Protein AF-T1BA72-F1 (afdb_monomer_lite)

pLDDT: mean 93.65, std 6.07, range [59.44, 97.5]

Organism: NCBI:txid410659

Foldseek 3Di:
DDDDDDDCCVVPVDDLVRVCVVCVVDDSVVVVVVSVVVRQVVVCVVVVHPDDDDDDDPVNVVVVVVVCVVVVVVVVVVVDD

Radius of gyration: 15.72 Å; chains: 1; bounding box: 35×29×37 Å

InterPro domains:
  IPR014729 Rossmann-like alpha/beta/alpha sandwich fold [G3DSA:3.40.50.620] (1-81)

Structure (mmCIF, N/CA/C/O backbone):
data_AF-T1BA72-F1
#
_entry.id   AF-T1BA72-F1
#
loop_
_atom_site.group_PDB
_atom_site.id
_atom_site.type_symbol
_atom_site.label_atom_id
_atom_site.label_alt_id
_atom_site.label_comp_id
_atom_site.label_asym_id
_atom_site.label_entity_id
_atom_site.label_seq_id
_atom_site.pdbx_PDB_ins_code
_atom_site.Cartn_x
_atom_site.Cartn_y
_atom_site.Cartn_z
_atom_site.occupancy
_atom_site.B_iso_or_equiv
_atom_site.auth_seq_id
_atom_site.auth_comp_id
_atom_site.auth_asym_id
_atom_site.auth_atom_id
_atom_site.pdbx_PDB_model_num
ATOM 1 N N . MET A 1 1 ? -15.070 17.297 8.593 1.00 62.38 1 MET A N 1
ATOM 2 C CA . MET A 1 1 ? -14.261 16.247 7.942 1.00 62.38 1 MET A CA 1
ATOM 3 C C . MET A 1 1 ? -13.723 15.362 9.050 1.00 62.38 1 MET A C 1
ATOM 5 O O . MET A 1 1 ? -13.024 15.878 9.912 1.00 62.38 1 MET A O 1
ATOM 9 N N . GLU A 1 2 ? -14.145 14.103 9.106 1.00 88.81 2 GLU A N 1
ATOM 10 C CA . GLU A 1 2 ? -13.760 13.175 10.175 1.00 88.81 2 GLU A CA 1
ATOM 11 C C . GLU A 1 2 ? -12.482 12.431 9.775 1.00 88.81 2 GLU A C 1
ATOM 13 O O . GLU A 1 2 ? -12.398 11.881 8.678 1.00 88.81 2 GLU A O 1
ATOM 18 N N . LEU A 1 3 ? -11.470 12.445 10.645 1.00 93.94 3 LEU A N 1
ATOM 19 C CA . LEU A 1 3 ? -10.238 11.688 10.447 1.00 93.94 3 LEU A CA 1
ATOM 20 C C . LEU A 1 3 ? -10.348 10.355 11.187 1.00 93.94 3 LEU A C 1
ATOM 22 O O . LEU A 1 3 ? -10.384 10.329 12.415 1.00 93.94 3 LEU A O 1
ATOM 26 N N . ARG A 1 4 ? -10.321 9.249 10.440 1.00 93.31 4 ARG A N 1
ATOM 27 C CA . ARG A 1 4 ? -10.250 7.894 10.996 1.00 93.31 4 ARG A CA 1
ATOM 28 C C . ARG A 1 4 ? -8.835 7.339 10.863 1.00 93.31 4 ARG A C 1
ATOM 30 O O . ARG A 1 4 ? -8.276 7.315 9.769 1.00 93.31 4 ARG A O 1
ATOM 37 N N . ILE A 1 5 ? -8.274 6.858 11.970 1.00 95.88 5 ILE A N 1
ATOM 38 C CA . ILE A 1 5 ? -6.943 6.236 12.016 1.00 95.88 5 ILE A CA 1
ATOM 39 C C . ILE A 1 5 ? -7.109 4.717 12.104 1.00 95.88 5 ILE A C 1
ATOM 41 O O . ILE A 1 5 ? -7.905 4.219 12.895 1.00 95.88 5 ILE A O 1
ATOM 45 N N . VAL A 1 6 ? -6.358 3.977 11.283 1.00 95.88 6 VAL A N 1
ATOM 46 C CA . VAL A 1 6 ? -6.376 2.508 11.248 1.00 95.88 6 VAL A CA 1
ATOM 47 C C . VAL A 1 6 ? -4.972 1.983 11.518 1.00 95.88 6 VAL A C 1
ATOM 49 O O . VAL A 1 6 ? -4.064 2.162 10.704 1.00 95.88 6 VAL A O 1
ATOM 52 N N . THR A 1 7 ? -4.790 1.311 12.653 1.00 96.31 7 THR A N 1
ATOM 53 C CA . THR A 1 7 ? -3.479 0.820 13.091 1.00 96.31 7 THR A CA 1
ATOM 54 C C . THR A 1 7 ? -3.225 -0.602 12.592 1.00 96.31 7 THR A C 1
ATOM 56 O O . THR A 1 7 ? -3.965 -1.534 12.905 1.00 96.31 7 THR A O 1
ATOM 59 N N . ALA A 1 8 ? -2.129 -0.808 11.856 1.00 93.75 8 ALA A N 1
ATOM 60 C CA . ALA A 1 8 ? -1.767 -2.128 11.327 1.00 93.75 8 ALA A CA 1
ATOM 61 C C . ALA A 1 8 ? -1.561 -3.185 12.429 1.00 93.75 8 ALA A C 1
ATOM 63 O O . ALA A 1 8 ? -2.016 -4.314 12.273 1.00 93.75 8 ALA A O 1
ATOM 64 N N . ALA A 1 9 ? -0.944 -2.818 13.558 1.00 95.31 9 ALA A N 1
ATOM 65 C CA . ALA A 1 9 ? -0.717 -3.736 14.677 1.00 95.31 9 ALA A CA 1
ATOM 66 C C . ALA A 1 9 ? -2.024 -4.308 15.247 1.00 95.31 9 ALA A C 1
ATOM 68 O O . ALA A 1 9 ? -2.087 -5.496 15.545 1.00 95.31 9 ALA A O 1
ATOM 69 N N . GLU A 1 10 ? -3.064 -3.482 15.344 1.00 96.50 10 GLU A N 1
ATOM 70 C CA . GLU A 1 10 ? -4.378 -3.876 15.864 1.00 96.50 10 GLU A CA 1
ATOM 71 C C . GLU A 1 10 ? -5.146 -4.726 14.849 1.00 96.50 10 GLU A C 1
ATOM 73 O O . GLU A 1 10 ? -5.765 -5.724 15.202 1.00 96.50 10 GLU A O 1
ATOM 78 N N . ARG A 1 11 ? -5.080 -4.356 13.564 1.00 95.75 11 ARG A N 1
ATOM 79 C CA . ARG A 1 11 ? -5.866 -4.997 12.499 1.00 95.75 11 ARG A CA 1
ATOM 80 C C . ARG A 1 11 ? -5.228 -6.258 11.921 1.00 95.75 11 ARG A C 1
ATOM 82 O O . ARG A 1 11 ? -5.938 -7.106 11.389 1.00 95.75 11 ARG A O 1
ATOM 89 N N . LEU A 1 12 ? -3.902 -6.361 11.969 1.00 94.50 12 LEU A N 1
ATOM 90 C CA . LEU A 1 12 ? -3.120 -7.436 11.346 1.00 94.50 12 LEU A CA 1
ATOM 91 C C . LEU A 1 12 ? -2.298 -8.240 12.363 1.00 94.50 12 LEU A C 1
ATOM 93 O O . LEU A 1 12 ? -1.633 -9.196 11.972 1.00 94.50 12 LEU A O 1
ATOM 97 N N . GLY A 1 13 ? -2.283 -7.844 13.641 1.00 95.81 13 GLY A N 1
ATOM 98 C CA . GLY A 1 13 ? -1.468 -8.481 14.684 1.00 95.81 13 GLY A CA 1
ATOM 99 C C . GLY A 1 13 ? 0.041 -8.242 14.541 1.00 95.81 13 GLY A C 1
ATOM 100 O O . GLY A 1 13 ? 0.836 -8.808 15.289 1.00 95.81 13 GLY A O 1
ATOM 101 N N . T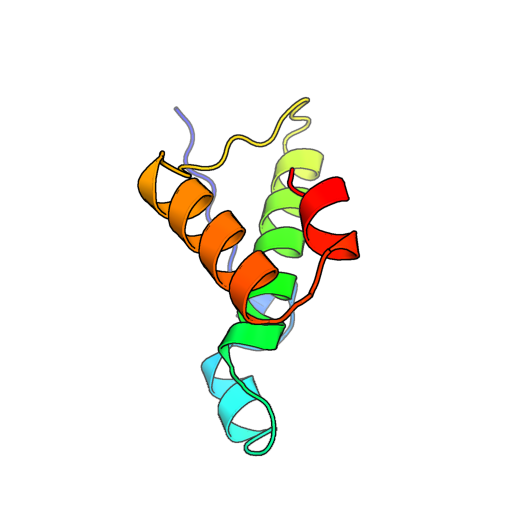HR A 1 14 ? 0.472 -7.420 13.580 1.00 95.06 14 THR A N 1
ATOM 102 C CA . THR A 1 14 ? 1.889 -7.163 13.299 1.00 95.06 14 THR A CA 1
ATOM 103 C C . THR A 1 14 ? 2.118 -5.766 12.722 1.00 95.06 14 THR A C 1
ATOM 105 O O . THR A 1 14 ? 1.182 -5.070 12.334 1.00 95.06 14 THR A O 1
ATOM 108 N N . THR A 1 15 ? 3.381 -5.350 12.659 1.00 95.31 15 THR A N 1
ATOM 109 C CA . THR A 1 15 ? 3.815 -4.121 11.982 1.00 95.31 15 THR A CA 1
ATOM 110 C C . THR A 1 15 ? 4.705 -4.465 10.796 1.00 95.31 15 THR A C 1
ATOM 112 O O . THR A 1 15 ? 5.269 -5.559 10.727 1.00 95.31 15 THR A O 1
ATOM 115 N N . THR A 1 16 ? 4.875 -3.519 9.870 1.00 95.06 16 THR A N 1
ATOM 116 C CA . THR A 1 16 ? 5.798 -3.677 8.736 1.00 95.06 16 THR A CA 1
ATOM 117 C C . THR A 1 16 ? 7.214 -4.009 9.206 1.00 95.06 16 THR A C 1
ATOM 119 O O . THR A 1 16 ? 7.834 -4.907 8.640 1.00 95.06 16 THR A O 1
ATOM 122 N N . ASP A 1 17 ? 7.683 -3.365 10.281 1.00 95.38 17 ASP A N 1
ATOM 123 C CA . ASP A 1 17 ? 9.021 -3.587 10.843 1.00 95.38 17 ASP A CA 1
ATOM 124 C C . ASP A 1 17 ? 9.167 -4.965 11.488 1.00 95.38 17 ASP A C 1
ATOM 126 O O . ASP A 1 17 ? 10.179 -5.641 11.299 1.00 95.38 17 ASP A O 1
ATOM 130 N N . ARG A 1 18 ? 8.152 -5.411 12.243 1.00 95.62 18 ARG A N 1
ATOM 131 C CA . ARG A 1 18 ? 8.152 -6.756 12.838 1.00 95.62 18 ARG A CA 1
ATOM 132 C C . ARG A 1 18 ? 8.171 -7.823 11.751 1.00 95.62 18 ARG A C 1
ATOM 134 O O . ARG A 1 18 ? 8.939 -8.775 11.849 1.00 95.62 18 ARG A O 1
ATOM 141 N N . ALA A 1 19 ? 7.379 -7.639 10.699 1.00 95.06 19 ALA A N 1
ATOM 142 C CA . ALA A 1 19 ? 7.358 -8.556 9.570 1.00 95.06 19 ALA A CA 1
ATOM 143 C C . ALA A 1 19 ? 8.661 -8.540 8.764 1.00 95.06 19 ALA A C 1
ATOM 145 O O . ALA A 1 19 ? 9.129 -9.609 8.391 1.00 95.06 19 ALA A O 1
ATOM 146 N N . ALA A 1 20 ? 9.288 -7.375 8.576 1.00 96.12 20 ALA A N 1
ATOM 147 C CA . ALA A 1 20 ? 10.573 -7.265 7.882 1.00 96.12 20 ALA A CA 1
ATOM 148 C C . ALA A 1 20 ? 11.674 -8.036 8.621 1.00 96.12 20 ALA A C 1
ATOM 150 O O . ALA A 1 20 ? 12.470 -8.736 8.006 1.00 96.12 20 ALA A O 1
ATOM 151 N N . ARG A 1 21 ? 11.686 -7.959 9.959 1.00 96.44 21 ARG A N 1
ATOM 152 C CA . ARG A 1 21 ? 12.624 -8.721 10.799 1.00 96.44 21 ARG A CA 1
ATOM 153 C C . ARG A 1 21 ? 12.346 -10.224 10.779 1.00 96.44 21 ARG A C 1
ATOM 155 O O . ARG A 1 21 ? 13.285 -11.007 10.812 1.00 96.44 21 ARG A O 1
ATOM 162 N N . ALA A 1 22 ? 11.074 -10.621 10.743 1.00 95.38 22 ALA A N 1
ATOM 163 C CA . ALA A 1 22 ? 10.673 -12.028 10.720 1.00 95.38 22 ALA A CA 1
ATOM 164 C C . ALA A 1 22 ? 10.862 -12.696 9.345 1.00 95.38 22 ALA A C 1
ATOM 166 O O . ALA A 1 22 ? 10.970 -13.917 9.270 1.00 95.38 22 ALA A O 1
ATOM 167 N N . ARG A 1 23 ? 10.865 -11.909 8.264 1.00 93.50 23 ARG A N 1
ATOM 168 C CA . ARG A 1 23 ? 10.965 -12.351 6.865 1.00 93.50 23 ARG A CA 1
ATOM 169 C C . ARG A 1 23 ? 12.054 -11.544 6.141 1.00 93.50 23 ARG A C 1
ATOM 171 O O . ARG A 1 23 ? 11.722 -10.723 5.284 1.00 93.50 23 ARG A O 1
ATOM 178 N N . PRO A 1 24 ? 13.339 -11.732 6.495 1.00 92.69 24 PRO A N 1
ATOM 179 C CA . PRO A 1 24 ? 14.439 -10.944 5.931 1.00 92.69 24 PRO A CA 1
ATOM 180 C C . PRO A 1 24 ? 14.661 -11.199 4.431 1.00 92.69 24 PRO A C 1
ATOM 182 O O . PRO A 1 24 ? 15.273 -10.385 3.748 1.00 92.69 24 PRO A O 1
ATOM 185 N N . ASP A 1 25 ? 14.156 -12.319 3.917 1.00 95.38 25 ASP A N 1
ATOM 186 C CA . ASP A 1 25 ? 14.157 -12.717 2.509 1.00 95.38 25 ASP A CA 1
ATOM 187 C C . ASP A 1 25 ? 13.077 -12.003 1.674 1.00 95.38 25 ASP A C 1
ATOM 189 O O . ASP A 1 25 ? 13.157 -11.963 0.445 1.00 95.38 25 ASP A O 1
ATOM 193 N N . ALA A 1 26 ? 12.059 -11.427 2.320 1.00 93.75 26 ALA A N 1
ATOM 194 C CA . ALA A 1 26 ? 10.962 -10.747 1.648 1.00 93.75 26 ALA A CA 1
ATOM 195 C C . ALA A 1 26 ? 11.209 -9.237 1.546 1.00 93.75 26 ALA A C 1
ATOM 197 O O . ALA A 1 26 ? 11.626 -8.586 2.499 1.00 93.75 26 ALA A O 1
ATOM 198 N N . ILE A 1 27 ? 10.848 -8.645 0.405 1.00 95.31 27 ILE A N 1
ATOM 199 C CA . ILE A 1 27 ? 10.915 -7.191 0.212 1.00 95.31 27 ILE A CA 1
ATOM 200 C C . ILE A 1 27 ? 9.776 -6.519 1.002 1.00 95.31 27 ILE A C 1
ATOM 202 O O . ILE A 1 27 ? 8.605 -6.766 0.683 1.00 95.31 27 ILE A O 1
ATOM 206 N N . PRO A 1 28 ? 10.065 -5.618 1.965 1.00 95.69 28 PRO A N 1
ATOM 207 C CA . PRO A 1 28 ? 9.038 -5.021 2.819 1.00 95.69 28 PRO A CA 1
ATOM 208 C C . PRO A 1 28 ? 7.905 -4.311 2.079 1.00 95.69 28 PRO A C 1
ATOM 210 O O . PRO A 1 28 ? 6.725 -4.440 2.419 1.00 95.69 28 PRO A O 1
ATOM 213 N N . CYS A 1 29 ? 8.253 -3.600 1.010 1.00 95.19 29 CYS A N 1
ATOM 214 C CA . CYS A 1 29 ? 7.292 -2.878 0.184 1.00 95.19 29 CYS A CA 1
ATOM 215 C C . CYS A 1 29 ? 6.264 -3.807 -0.483 1.00 95.19 29 CYS A C 1
ATOM 217 O O . CYS A 1 29 ? 5.113 -3.402 -0.660 1.00 95.19 29 CYS A O 1
ATOM 219 N N . SER A 1 30 ? 6.635 -5.056 -0.792 1.00 92.62 30 SER A N 1
ATOM 220 C CA . SER A 1 30 ? 5.760 -6.001 -1.494 1.00 92.62 30 SER A CA 1
ATOM 221 C C . SER A 1 30 ? 4.549 -6.412 -0.655 1.00 92.62 30 SER A C 1
ATOM 223 O O . SER A 1 30 ? 3.449 -6.514 -1.194 1.00 92.62 30 SER A O 1
ATOM 225 N N . TYR A 1 31 ? 4.703 -6.592 0.662 1.00 93.56 31 TYR A N 1
ATOM 226 C CA . TYR A 1 31 ? 3.565 -6.885 1.544 1.00 93.56 31 TYR A CA 1
ATOM 227 C C . TYR A 1 31 ? 2.945 -5.622 2.154 1.00 93.56 31 TYR A C 1
ATOM 229 O O . TYR A 1 31 ? 1.726 -5.575 2.315 1.00 93.56 31 TYR A O 1
ATOM 237 N N . CYS A 1 32 ? 3.728 -4.565 2.408 1.00 95.75 32 CYS A N 1
ATOM 238 C CA . CYS A 1 32 ? 3.200 -3.285 2.894 1.00 95.75 32 CYS A CA 1
ATOM 239 C C . CYS A 1 32 ? 2.123 -2.721 1.948 1.00 95.75 32 CYS A C 1
ATOM 241 O O . CYS A 1 32 ? 1.043 -2.329 2.394 1.00 95.75 32 CYS A O 1
ATOM 243 N N . GLY A 1 33 ? 2.360 -2.754 0.630 1.00 94.06 33 GLY A N 1
ATOM 244 C CA . GLY A 1 33 ? 1.380 -2.298 -0.362 1.00 94.06 33 GLY A CA 1
ATOM 245 C C . GLY A 1 33 ? 0.094 -3.137 -0.397 1.00 94.06 33 GLY A C 1
ATOM 246 O O . GLY A 1 33 ? -0.993 -2.608 -0.628 1.00 94.06 33 GLY A O 1
ATOM 247 N N . VAL A 1 34 ? 0.179 -4.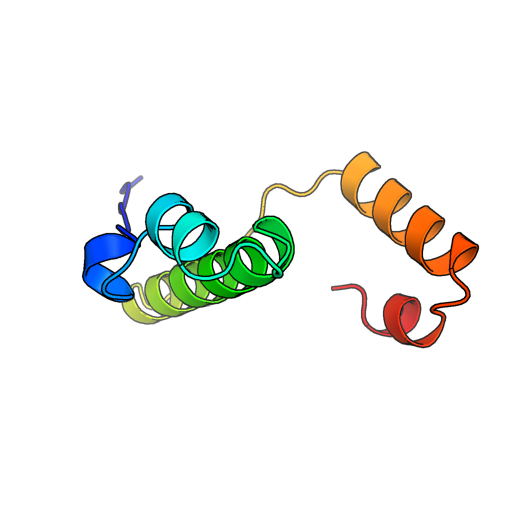448 -0.145 1.00 94.88 34 VAL A N 1
ATOM 248 C CA . VAL A 1 34 ? -1.003 -5.324 -0.021 1.00 94.88 34 VAL A CA 1
ATOM 249 C C . VAL A 1 34 ? -1.798 -4.974 1.237 1.00 94.88 34 VAL A C 1
ATOM 251 O O . VAL A 1 34 ? -3.017 -4.819 1.177 1.00 94.88 34 VAL A O 1
ATOM 254 N N . TRP A 1 35 ? -1.114 -4.784 2.363 1.00 96.81 35 TRP A N 1
ATOM 255 C CA . TRP A 1 35 ? -1.746 -4.448 3.636 1.00 96.81 35 TRP A CA 1
ATOM 256 C C . TRP A 1 35 ? -2.426 -3.087 3.612 1.00 96.81 35 TRP A C 1
ATOM 258 O O . TRP A 1 35 ? -3.575 -2.991 4.029 1.00 96.81 35 TRP A O 1
ATOM 268 N N . ARG A 1 36 ? -1.774 -2.051 3.067 1.00 96.56 36 ARG A N 1
ATOM 269 C CA . ARG A 1 36 ? -2.373 -0.712 2.946 1.00 96.56 36 ARG A CA 1
ATOM 270 C C . ARG A 1 36 ? -3.665 -0.746 2.136 1.00 96.56 36 ARG A C 1
ATOM 272 O O . ARG A 1 36 ? -4.665 -0.204 2.590 1.00 96.56 36 ARG A O 1
ATOM 279 N N . ARG A 1 37 ? -3.669 -1.425 0.982 1.00 95.94 37 ARG A N 1
ATOM 280 C CA . ARG A 1 37 ? -4.876 -1.574 0.151 1.00 95.94 37 ARG A C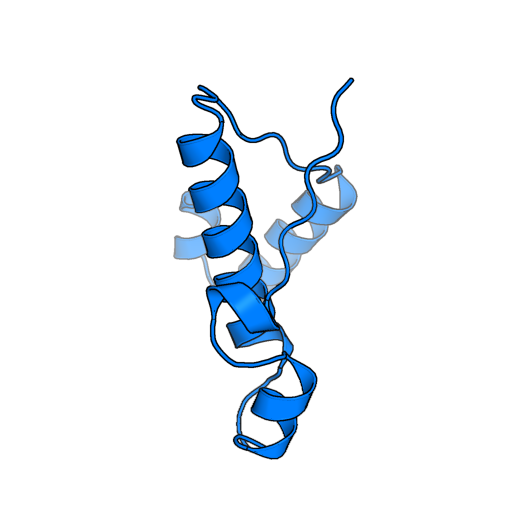A 1
ATOM 281 C C . ARG A 1 37 ? -5.994 -2.290 0.900 1.00 95.94 37 ARG A C 1
ATOM 283 O O . ARG A 1 37 ? -7.116 -1.801 0.890 1.00 95.94 37 ARG A O 1
ATOM 290 N N . ARG A 1 38 ? -5.684 -3.393 1.592 1.00 96.75 38 ARG A N 1
ATOM 291 C CA . ARG A 1 38 ? -6.667 -4.114 2.412 1.00 96.75 38 ARG A CA 1
ATOM 292 C C . ARG A 1 38 ? -7.242 -3.227 3.516 1.00 96.75 38 ARG A C 1
ATOM 294 O O . ARG A 1 38 ? -8.453 -3.095 3.600 1.00 96.75 38 ARG A O 1
ATOM 301 N N . LEU A 1 39 ? -6.387 -2.598 4.322 1.00 97.50 39 LEU A N 1
ATOM 302 C CA . LEU A 1 39 ? -6.812 -1.779 5.459 1.00 97.50 39 LEU A CA 1
ATOM 303 C C . LEU A 1 39 ? -7.647 -0.570 5.024 1.00 97.50 39 LEU A C 1
ATOM 305 O O . LEU A 1 39 ? -8.661 -0.287 5.652 1.00 97.50 39 LEU A O 1
ATOM 309 N N . LEU A 1 40 ? -7.254 0.115 3.945 1.00 96.94 40 LEU A N 1
ATOM 310 C CA . LEU A 1 40 ? -8.019 1.240 3.400 1.00 96.94 40 LEU A CA 1
ATOM 311 C C . LEU A 1 40 ? -9.377 0.791 2.855 1.00 96.94 40 LEU A C 1
ATOM 313 O O . LEU A 1 40 ? -10.385 1.440 3.109 1.00 96.94 40 LEU A O 1
ATOM 317 N N . ASN A 1 41 ? -9.415 -0.330 2.137 1.00 97.06 41 ASN A N 1
ATOM 318 C CA . ASN A 1 41 ? -10.646 -0.877 1.580 1.00 97.06 41 ASN A CA 1
ATOM 319 C C . ASN A 1 41 ? -11.607 -1.387 2.671 1.00 97.06 41 ASN A C 1
ATOM 321 O O . ASN A 1 41 ? -12.807 -1.143 2.591 1.00 97.06 41 ASN A O 1
ATOM 325 N N . ASP A 1 42 ? -11.092 -2.052 3.708 1.00 96.94 42 ASP A N 1
ATOM 326 C CA . ASP A 1 42 ? -11.896 -2.489 4.854 1.00 96.94 42 ASP A CA 1
ATOM 327 C C . ASP A 1 42 ? -12.460 -1.271 5.607 1.00 96.94 42 ASP A C 1
ATOM 329 O O . ASP A 1 42 ? -13.652 -1.226 5.900 1.00 96.94 42 ASP A O 1
ATOM 333 N N . ALA A 1 43 ? -11.642 -0.238 5.832 1.00 96.19 43 ALA A N 1
ATOM 334 C CA . ALA A 1 43 ? -12.081 0.999 6.475 1.00 96.19 43 ALA A CA 1
ATOM 335 C C . ALA A 1 43 ? -13.128 1.769 5.653 1.00 96.19 43 ALA A C 1
ATOM 337 O O . ALA A 1 43 ? -14.077 2.299 6.228 1.00 96.19 43 ALA A O 1
ATOM 338 N N . ALA A 1 44 ? -12.986 1.810 4.324 1.00 96.25 44 ALA A N 1
ATOM 339 C CA . ALA A 1 44 ? -13.966 2.427 3.430 1.00 96.25 44 ALA A CA 1
ATOM 340 C C . ALA A 1 44 ? -15.323 1.706 3.503 1.00 96.25 44 ALA A C 1
ATOM 342 O O . ALA A 1 44 ? -16.359 2.355 3.632 1.00 96.25 44 ALA A O 1
ATOM 343 N N . ARG A 1 45 ? -15.318 0.366 3.517 1.00 96.44 45 ARG A N 1
ATOM 344 C CA . ARG A 1 45 ? -16.537 -0.444 3.683 1.00 96.44 45 ARG A CA 1
ATOM 345 C C . ARG A 1 45 ? -17.180 -0.258 5.053 1.00 96.44 45 ARG A C 1
ATOM 347 O O . ARG A 1 45 ? -18.391 -0.096 5.133 1.00 96.44 45 ARG A O 1
ATOM 354 N N . GLU A 1 46 ? -16.383 -0.244 6.120 1.00 96.12 46 GLU A N 1
ATOM 355 C CA . GLU A 1 46 ? -16.853 0.030 7.488 1.00 96.12 46 GLU A CA 1
ATOM 356 C C . GLU A 1 46 ? -17.468 1.429 7.626 1.00 96.12 46 GLU A C 1
ATOM 358 O O . GLU A 1 46 ? -18.316 1.640 8.487 1.00 96.12 46 GLU A O 1
ATOM 363 N N . ALA A 1 47 ? -17.028 2.387 6.809 1.00 95.38 47 ALA A N 1
ATOM 364 C CA . ALA A 1 47 ? -17.585 3.735 6.751 1.00 95.38 47 ALA A CA 1
ATOM 365 C C . ALA A 1 47 ? -18.803 3.853 5.814 1.00 95.38 47 ALA A C 1
ATOM 367 O O . ALA A 1 47 ? -19.373 4.935 5.713 1.00 95.38 47 ALA A O 1
ATOM 368 N N . GLY A 1 48 ? -19.193 2.777 5.119 1.00 96.62 48 GLY A N 1
ATOM 369 C CA . GLY A 1 48 ? -20.275 2.807 4.133 1.00 96.62 48 GLY A CA 1
ATOM 370 C C . GLY A 1 48 ? -19.969 3.679 2.911 1.00 96.62 48 GLY A C 1
ATOM 371 O O . GLY A 1 48 ? -20.892 4.224 2.318 1.00 96.62 48 GLY A O 1
ATOM 372 N N . ALA A 1 49 ? -18.692 3.857 2.559 1.00 96.38 49 ALA A N 1
ATOM 373 C CA . ALA A 1 49 ? -18.292 4.691 1.431 1.00 96.38 49 ALA A CA 1
ATOM 374 C C . ALA A 1 49 ? -18.487 3.968 0.087 1.00 96.38 49 ALA A C 1
ATOM 376 O O . ALA A 1 49 ? -18.074 2.817 -0.070 1.00 96.38 49 ALA A O 1
ATOM 377 N N . ASP A 1 50 ? -19.026 4.680 -0.905 1.00 97.44 50 ASP A N 1
ATOM 378 C CA . ASP A 1 50 ? -19.199 4.168 -2.274 1.00 97.44 50 ASP A CA 1
ATOM 379 C C . ASP A 1 50 ? -17.883 4.123 -3.065 1.00 97.44 50 ASP A C 1
ATOM 381 O O . ASP A 1 50 ? -17.717 3.316 -3.979 1.00 97.44 50 ASP A O 1
ATOM 385 N N . ALA A 1 51 ? -16.937 5.003 -2.721 1.00 95.69 51 ALA A N 1
ATOM 386 C CA . ALA A 1 51 ? -15.671 5.155 -3.423 1.00 95.69 51 ALA A CA 1
ATOM 387 C C . ALA A 1 51 ? -14.507 5.437 -2.464 1.00 95.69 51 ALA A C 1
ATOM 389 O O . ALA A 1 51 ? -14.650 6.136 -1.459 1.00 95.69 51 ALA A O 1
ATOM 390 N N . LEU A 1 52 ? -13.324 4.927 -2.823 1.00 95.31 52 LEU A N 1
ATOM 391 C CA . LEU A 1 52 ? -12.049 5.232 -2.177 1.00 95.31 52 LEU A CA 1
ATOM 392 C C . LEU A 1 52 ? -11.184 6.036 -3.149 1.00 95.31 52 LEU A C 1
ATOM 394 O O . LEU A 1 52 ? -10.780 5.524 -4.190 1.00 95.31 52 LEU A O 1
ATOM 398 N N . VAL A 1 53 ? -10.879 7.281 -2.791 1.00 94.94 53 VAL A N 1
ATOM 399 C CA . VAL A 1 53 ? -10.034 8.169 -3.600 1.00 94.94 53 VAL A CA 1
ATOM 400 C C . VAL A 1 53 ? -8.598 8.119 -3.084 1.00 94.94 53 VAL A C 1
ATOM 402 O O . VAL A 1 53 ? -8.355 8.232 -1.882 1.00 94.94 53 VAL A O 1
ATOM 405 N N . LEU A 1 54 ? -7.642 7.943 -3.998 1.00 94.25 54 LEU A N 1
ATOM 406 C CA . LEU A 1 54 ? -6.209 7.917 -3.707 1.00 94.25 54 LEU A CA 1
ATOM 407 C C . LEU A 1 54 ? -5.525 9.141 -4.322 1.00 94.25 54 LEU A C 1
ATOM 409 O O . LEU A 1 54 ? -5.956 9.654 -5.349 1.00 94.25 54 LEU A O 1
ATOM 413 N N . GLY A 1 55 ? -4.447 9.601 -3.692 1.00 94.69 55 GLY A N 1
ATOM 414 C CA . GLY A 1 55 ? -3.714 10.802 -4.102 1.00 94.69 55 GLY A CA 1
ATOM 415 C C . GLY A 1 55 ? -2.656 10.565 -5.179 1.00 94.69 55 GLY A C 1
ATOM 416 O O . GLY A 1 55 ? -1.581 11.144 -5.067 1.00 94.69 55 GLY A O 1
ATOM 417 N N . PHE A 1 56 ? -2.910 9.693 -6.159 1.00 94.56 56 PHE A N 1
ATOM 418 C CA . PHE A 1 56 ? -1.978 9.492 -7.271 1.00 94.56 56 PHE A CA 1
ATOM 419 C C . PHE A 1 56 ? -1.970 10.710 -8.194 1.00 94.56 56 PHE A C 1
ATOM 421 O O . PHE A 1 56 ? -3.026 11.260 -8.512 1.00 94.56 56 PHE A O 1
ATOM 428 N N . ASN A 1 57 ? -0.785 11.117 -8.635 1.00 95.94 57 ASN A N 1
ATOM 429 C CA . ASN A 1 57 ? -0.609 12.200 -9.596 1.00 95.94 57 ASN A CA 1
ATOM 430 C C . ASN A 1 57 ? -0.185 11.673 -10.983 1.00 95.94 57 ASN A C 1
ATOM 432 O O . ASN A 1 57 ? -0.120 10.465 -11.228 1.00 95.94 57 ASN A O 1
ATOM 436 N N . LEU A 1 58 ? 0.071 12.598 -11.913 1.00 97.00 58 LEU A N 1
ATOM 437 C CA . LEU A 1 58 ? 0.476 12.259 -13.277 1.00 97.00 58 LEU A CA 1
ATOM 438 C C . LEU A 1 58 ? 1.811 11.502 -13.312 1.00 97.00 58 LEU A C 1
ATOM 440 O O . LEU A 1 58 ? 1.941 10.534 -14.058 1.00 97.00 58 LEU A O 1
ATOM 444 N N . ASP A 1 59 ? 2.780 11.919 -12.503 1.00 97.44 59 ASP A N 1
ATOM 445 C CA . ASP A 1 59 ? 4.103 11.307 -12.417 1.00 97.44 59 ASP A CA 1
ATOM 446 C C . ASP A 1 59 ? 4.034 9.863 -11.899 1.00 97.44 59 ASP A C 1
ATOM 448 O O . ASP A 1 59 ? 4.696 8.986 -12.454 1.00 97.44 59 ASP A O 1
ATOM 452 N N . ASP A 1 60 ? 3.183 9.580 -10.907 1.00 95.75 60 ASP A N 1
ATOM 453 C CA . ASP A 1 60 ? 2.956 8.223 -10.393 1.00 95.75 60 ASP A CA 1
ATOM 454 C C . ASP A 1 60 ? 2.456 7.284 -11.504 1.00 95.75 60 ASP A C 1
ATOM 456 O O . ASP A 1 60 ? 2.929 6.147 -11.659 1.00 95.75 60 ASP A O 1
ATOM 460 N N . LEU A 1 61 ? 1.505 7.774 -12.307 1.00 93.88 61 LEU A N 1
ATOM 461 C CA . LEU A 1 61 ? 0.941 7.023 -13.422 1.00 93.88 61 LEU A CA 1
ATOM 462 C C . LEU A 1 61 ? 1.970 6.844 -14.543 1.00 93.88 61 LEU A C 1
ATOM 464 O O . LEU A 1 61 ? 2.171 5.723 -15.015 1.00 93.88 61 LEU A O 1
ATOM 468 N N . ALA A 1 62 ? 2.660 7.919 -14.933 1.00 95.62 62 ALA A N 1
ATOM 469 C CA . ALA A 1 62 ? 3.692 7.893 -15.965 1.00 95.62 62 ALA A CA 1
ATOM 470 C C . ALA A 1 62 ? 4.825 6.927 -15.597 1.00 95.62 62 ALA A C 1
ATOM 472 O O . ALA A 1 62 ? 5.208 6.081 -16.407 1.00 95.62 62 ALA A O 1
ATOM 473 N N . GLN A 1 63 ? 5.305 6.979 -14.352 1.00 96.19 63 GLN A N 1
ATOM 474 C CA . GLN A 1 63 ? 6.307 6.052 -13.839 1.00 96.19 63 GLN A CA 1
ATOM 475 C C . GLN A 1 63 ? 5.815 4.603 -13.929 1.00 96.19 63 GLN A C 1
ATOM 477 O O . GLN A 1 63 ? 6.556 3.729 -14.380 1.00 96.19 63 GLN A O 1
ATOM 482 N N . THR A 1 64 ? 4.564 4.338 -13.547 1.00 94.25 64 THR A N 1
ATOM 483 C CA . THR A 1 64 ? 3.987 2.987 -13.602 1.00 94.25 64 THR A CA 1
ATOM 484 C C . THR A 1 64 ? 3.922 2.455 -15.036 1.00 94.25 64 THR A C 1
ATOM 486 O O . THR A 1 64 ? 4.324 1.314 -15.280 1.00 94.25 64 THR A O 1
ATOM 489 N N . VAL A 1 65 ? 3.482 3.277 -15.998 1.00 94.56 65 VAL A N 1
ATOM 490 C CA . VAL A 1 65 ? 3.467 2.911 -17.426 1.00 94.56 65 VAL A CA 1
ATOM 491 C C . VAL A 1 65 ? 4.879 2.580 -17.908 1.00 94.56 65 VAL A C 1
ATOM 493 O O . VAL A 1 65 ? 5.102 1.505 -18.468 1.00 94.56 65 VAL A O 1
ATOM 496 N N . LEU A 1 66 ? 5.841 3.473 -17.656 1.00 95.81 66 LEU A N 1
ATOM 497 C CA . LEU A 1 66 ? 7.226 3.310 -18.101 1.00 95.81 66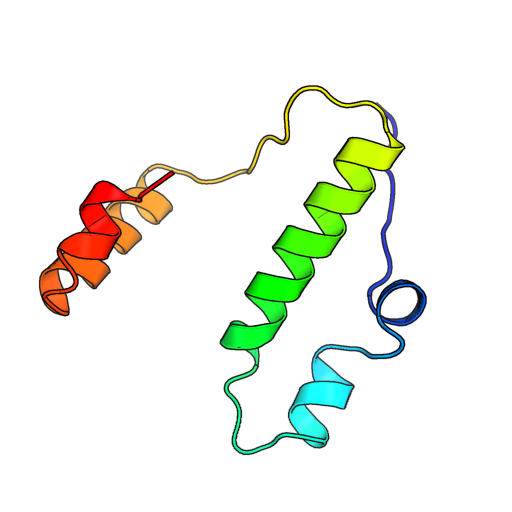 LEU A CA 1
ATOM 498 C C . LEU A 1 66 ? 7.871 2.053 -17.512 1.00 95.81 66 LEU A C 1
ATOM 500 O O . LEU A 1 66 ? 8.520 1.297 -18.232 1.00 95.81 66 LEU A O 1
ATOM 504 N N . MET A 1 67 ? 7.664 1.793 -16.219 1.00 95.00 67 MET A N 1
ATOM 505 C CA . MET A 1 67 ? 8.209 0.613 -15.550 1.00 95.00 67 MET A CA 1
ATOM 506 C C . MET A 1 67 ? 7.632 -0.691 -16.103 1.00 95.00 67 MET A C 1
ATOM 508 O O . MET A 1 67 ? 8.388 -1.635 -16.335 1.00 95.00 67 MET A O 1
ATOM 512 N N . ASN A 1 68 ? 6.314 -0.760 -16.310 1.00 94.81 68 ASN A N 1
ATOM 513 C CA . ASN A 1 68 ? 5.670 -1.958 -16.852 1.00 94.81 68 ASN A CA 1
ATOM 514 C C . ASN A 1 68 ? 6.121 -2.217 -18.296 1.00 94.81 68 ASN A C 1
ATOM 516 O O . ASN A 1 68 ? 6.428 -3.357 -18.644 1.00 94.81 68 ASN A O 1
ATOM 520 N N . LEU A 1 69 ? 6.240 -1.164 -19.113 1.00 94.56 69 LEU A N 1
ATOM 521 C CA . LEU A 1 69 ? 6.757 -1.268 -20.477 1.00 94.56 69 LEU A CA 1
ATOM 522 C C . LEU A 1 69 ? 8.211 -1.762 -20.495 1.00 94.56 69 LEU A C 1
ATOM 524 O O . LEU A 1 69 ? 8.523 -2.714 -21.205 1.00 94.56 69 LEU A O 1
ATOM 528 N N . ALA A 1 70 ? 9.085 -1.167 -19.678 1.00 95.81 70 ALA A N 1
ATOM 529 C CA . ALA A 1 70 ? 10.500 -1.539 -19.603 1.00 95.81 70 ALA A CA 1
ATOM 530 C C . ALA A 1 70 ? 10.720 -2.995 -19.155 1.00 95.81 70 ALA A C 1
ATOM 532 O O . ALA A 1 70 ? 11.715 -3.613 -19.526 1.00 95.81 70 ALA A O 1
ATOM 533 N N . ARG A 1 71 ? 9.793 -3.556 -18.371 1.00 94.81 71 ARG A N 1
ATOM 534 C CA . ARG A 1 71 ? 9.824 -4.959 -17.925 1.00 94.81 71 ARG A CA 1
ATOM 535 C C . ARG A 1 71 ? 9.122 -5.928 -18.880 1.00 94.81 71 ARG A C 1
ATOM 537 O O . ARG A 1 71 ? 9.127 -7.125 -18.615 1.00 94.81 71 ARG A O 1
ATOM 544 N N . GLY A 1 72 ? 8.506 -5.435 -19.957 1.00 94.06 72 GLY A N 1
ATOM 545 C CA . GLY A 1 72 ? 7.695 -6.253 -20.863 1.00 94.06 72 GLY A CA 1
ATOM 546 C C . GLY A 1 72 ? 6.404 -6.785 -20.225 1.00 94.06 72 GLY A C 1
ATOM 547 O O . GLY A 1 72 ? 5.830 -7.755 -20.711 1.00 94.06 72 GLY A O 1
ATOM 548 N N . GLU A 1 73 ? 5.928 -6.171 -19.138 1.00 93.38 73 GLU A N 1
ATOM 549 C CA . GLU A 1 73 ? 4.750 -6.605 -18.375 1.00 93.38 73 GLU A CA 1
ATOM 550 C C . GLU A 1 73 ? 3.450 -6.052 -18.996 1.00 93.38 73 GLU A C 1
ATOM 552 O O . GLU A 1 73 ? 2.695 -5.316 -18.358 1.00 93.38 73 GLU A O 1
ATOM 557 N N . VAL A 1 74 ? 3.177 -6.400 -20.258 1.00 87.50 74 VAL A N 1
ATOM 558 C CA . VAL A 1 74 ? 2.052 -5.842 -21.039 1.00 87.50 74 VAL A CA 1
ATOM 559 C C . VAL A 1 74 ? 0.691 -6.134 -20.395 1.00 87.50 74 VAL A C 1
ATOM 561 O O . VAL A 1 74 ? -0.176 -5.262 -20.360 1.00 87.50 74 VAL A O 1
ATOM 564 N N . ASP A 1 75 ? 0.523 -7.307 -19.781 1.00 91.19 75 ASP A N 1
ATOM 565 C CA . ASP A 1 75 ? -0.707 -7.666 -19.060 1.00 91.19 75 ASP A CA 1
ATOM 566 C C . ASP A 1 75 ? -1.030 -6.707 -17.908 1.00 91.19 75 ASP A C 1
ATOM 568 O O . ASP A 1 75 ? -2.197 -6.522 -17.554 1.00 91.19 75 ASP A O 1
ATOM 572 N N . ARG A 1 76 ? -0.005 -6.087 -17.306 1.00 88.00 76 ARG A N 1
ATOM 573 C CA . ARG A 1 76 ? -0.202 -5.105 -16.235 1.00 88.00 76 ARG A CA 1
ATOM 574 C C . ARG A 1 76 ? -0.680 -3.769 -16.770 1.00 88.00 76 ARG A C 1
ATOM 576 O O . ARG A 1 76 ? -1.460 -3.129 -16.076 1.00 88.00 76 ARG A O 1
ATOM 583 N N . LEU A 1 77 ? -0.290 -3.387 -17.989 1.00 87.31 77 LEU A N 1
ATOM 584 C CA . LEU A 1 77 ? -0.764 -2.159 -18.639 1.00 87.31 77 LEU A CA 1
ATOM 585 C C . LEU A 1 77 ? -2.285 -2.191 -18.843 1.00 87.31 77 LEU A C 1
ATOM 587 O O . LEU A 1 77 ? -2.965 -1.217 -18.542 1.00 87.31 77 LEU A O 1
ATOM 591 N N . GLY A 1 78 ? -2.836 -3.335 -19.261 1.00 85.62 78 GLY A N 1
ATOM 592 C CA . GLY A 1 78 ? -4.284 -3.507 -19.442 1.00 85.62 78 GLY A CA 1
ATOM 593 C C . GLY A 1 78 ? -5.098 -3.545 -18.142 1.00 85.62 78 GLY A C 1
ATOM 594 O O . GLY A 1 78 ? -6.324 -3.531 -18.188 1.00 85.62 78 GLY A O 1
ATOM 595 N N . ARG A 1 79 ? -4.434 -3.618 -16.982 1.00 84.56 79 ARG A N 1
ATOM 596 C CA . ARG A 1 79 ? -5.057 -3.674 -15.649 1.00 84.56 79 ARG A CA 1
ATOM 597 C C . ARG A 1 79 ? -4.644 -2.498 -14.766 1.00 84.56 79 ARG A C 1
ATOM 599 O O . ARG A 1 79 ? -4.796 -2.575 -13.546 1.00 84.56 79 ARG A O 1
ATOM 606 N N . MET A 1 80 ? -4.085 -1.445 -15.364 1.00 78.12 80 MET A N 1
ATOM 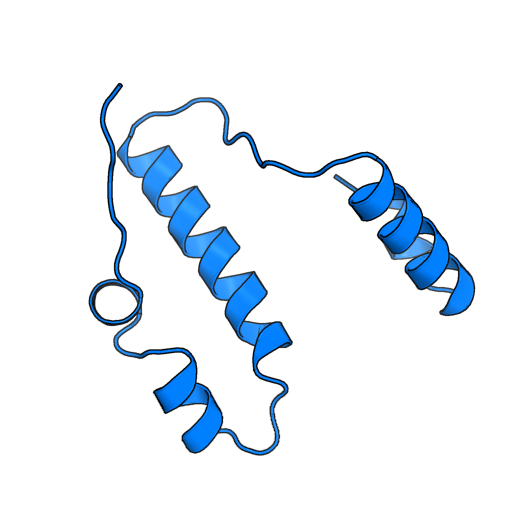607 C CA . MET A 1 80 ? -3.835 -0.194 -14.660 1.00 78.12 80 MET A CA 1
ATOM 608 C C . MET A 1 80 ? -5.193 0.409 -14.295 1.00 78.12 80 MET A C 1
ATOM 610 O O . MET A 1 80 ? -6.019 0.649 -15.173 1.00 78.12 80 MET A O 1
ATOM 614 N N . ALA A 1 81 ? -5.430 0.543 -12.992 1.00 59.44 81 ALA A N 1
ATOM 615 C CA . ALA A 1 81 ? -6.599 1.185 -12.406 1.00 59.44 81 ALA A CA 1
ATOM 616 C C . ALA A 1 81 ? -6.219 2.590 -11.944 1.00 59.44 81 ALA A C 1
ATOM 618 O O . ALA A 1 81 ? -5.094 2.722 -11.402 1.00 59.44 81 ALA A O 1
#

Secondary structure (DSSP, 8-state):
-PPPP--HHHHHSS-HHHHHHH-TTS-HHHHHHHHHHHHHHHHHHHTT-S-------HHHHHHHHHHHHHTT-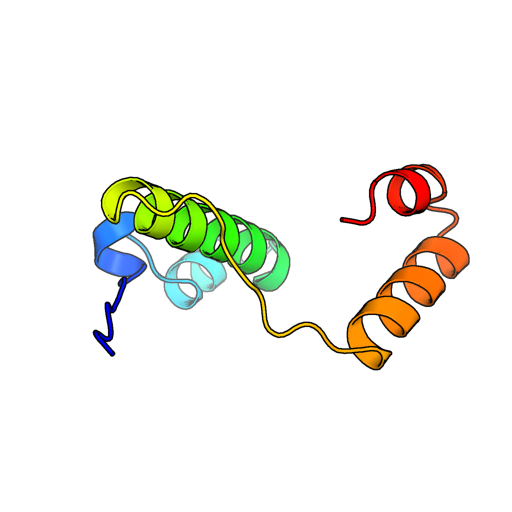HHHHTT--

Sequence (81 aa):
MELRIVTAAERLGTTTDRAARARPDAIPCSYCGVWRRRLLNDAAREAGADALVLGFNLDDLAQTVLMNLARGEVDRLGRMA